Protein AF-A0A0B6ZAD1-F1 (afdb_monomer)

Foldseek 3Di:
DDDDPCVDCVVHVVNVVCCVVPVVVVVQCVLCVPDDQWDQDPPDDGTDGDGSVVVVVVVQPDDPPHDD

Mean predicted aligned error: 6.97 Å

Sequence (68 aa):
FEKLRLGNSVDYPEVAALVYCELCPAVERVVAHGMRDFEAGVHIFGKIKLSPWRVAEITAELGPYTRP

Nearest PDB structures (foldseek):
  3zl9-assembly1_B  TM=2.902E-01  e=6.415E+00  Schmallenberg virus
  3zl9-assembly1_D  TM=2.881E-01  e=8.496E+00  Schmallenberg virus
  3zl9-assembly1_A  TM=2.865E-01  e=9.114E+00  Schmallenberg virus

Organism: NCBI:txid1028688

Solvent-accessible surface area (backbone atoms only — not comparable to full-atom valu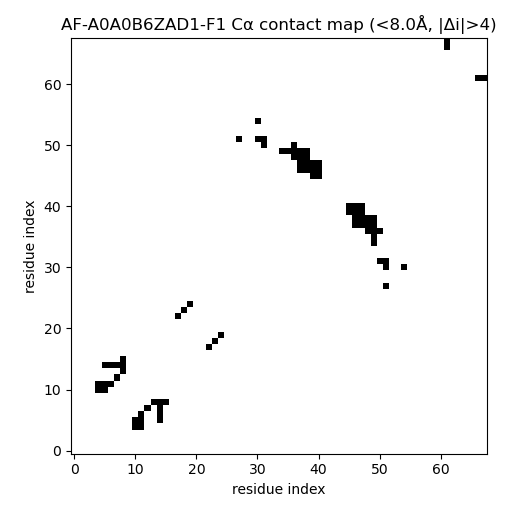es): 4365 Å² total; per-residue (Å²): 132,86,77,85,56,67,86,36,47,88,85,30,52,65,50,46,50,49,40,59,69,51,47,48,55,54,52,48,50,61,62,46,58,87,55,63,66,54,44,81,45,87,90,80,61,68,74,41,76,56,51,59,64,57,53,51,59,68,71,65,57,89,50,102,87,52,85,130

Structure (mmCIF, N/CA/C/O backbone):
data_AF-A0A0B6ZAD1-F1
#
_entry.id   AF-A0A0B6ZAD1-F1
#
loop_
_atom_site.group_PDB
_atom_site.id
_atom_site.type_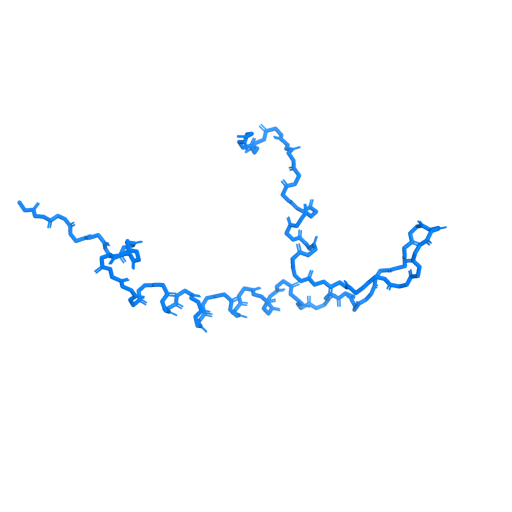symbol
_atom_site.label_atom_id
_atom_site.label_alt_id
_atom_site.label_comp_id
_atom_site.label_asym_id
_atom_site.label_entity_id
_atom_site.label_seq_id
_atom_site.pdbx_PDB_ins_code
_atom_site.Cartn_x
_atom_site.Cartn_y
_atom_site.Cartn_z
_atom_site.occupancy
_atom_site.B_iso_or_equiv
_atom_site.auth_seq_id
_atom_site.auth_comp_id
_atom_site.auth_asym_id
_atom_site.auth_atom_id
_atom_site.pdbx_PDB_model_num
ATOM 1 N N . PHE A 1 1 ? 23.559 -11.269 -20.602 1.00 52.47 1 PHE A N 1
ATOM 2 C CA . PHE A 1 1 ? 22.100 -11.139 -20.759 1.00 52.47 1 PHE A CA 1
ATOM 3 C C 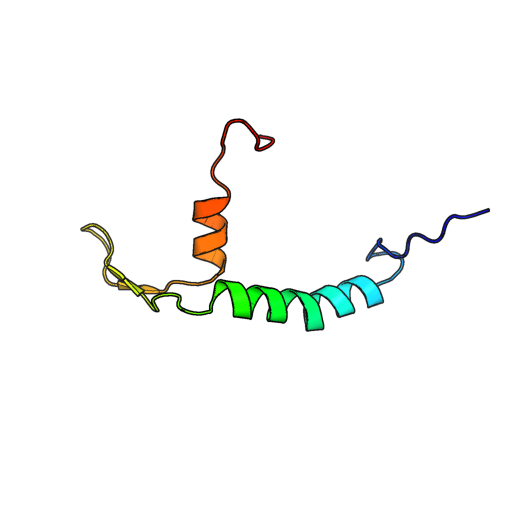. PHE A 1 1 ? 21.592 -10.207 -19.685 1.00 52.47 1 PHE A C 1
ATOM 5 O O . PHE A 1 1 ? 21.796 -10.485 -18.510 1.00 52.47 1 PHE A O 1
ATOM 12 N N . GLU A 1 2 ? 21.011 -9.084 -20.084 1.00 70.38 2 GLU A N 1
ATOM 13 C CA . GLU A 1 2 ? 20.395 -8.145 -19.155 1.00 70.38 2 GLU A CA 1
ATOM 14 C C . GLU A 1 2 ? 19.034 -8.711 -18.746 1.00 70.38 2 GLU A C 1
ATOM 16 O O . GLU A 1 2 ? 18.215 -9.069 -19.595 1.00 70.38 2 GLU A O 1
ATOM 21 N N . LYS A 1 3 ? 18.819 -8.907 -17.445 1.00 79.75 3 LYS A N 1
ATOM 22 C CA . LYS A 1 3 ? 17.544 -9.426 -16.955 1.00 79.75 3 LYS A CA 1
ATOM 23 C C . LYS A 1 3 ? 16.540 -8.279 -16.994 1.00 79.75 3 LYS A C 1
ATOM 25 O O . LYS A 1 3 ? 16.749 -7.283 -16.308 1.00 79.75 3 LYS A O 1
ATOM 30 N N . LEU A 1 4 ? 15.464 -8.426 -17.768 1.00 79.19 4 LEU A N 1
ATOM 31 C CA . LEU A 1 4 ? 14.363 -7.460 -17.792 1.00 79.19 4 LEU A CA 1
ATOM 32 C C . LEU A 1 4 ? 13.878 -7.192 -16.359 1.00 79.19 4 LEU A C 1
ATOM 34 O O . LEU A 1 4 ? 13.470 -8.113 -15.645 1.00 79.19 4 LEU A O 1
ATOM 38 N N . ARG A 1 5 ? 13.941 -5.928 -15.930 1.00 86.81 5 A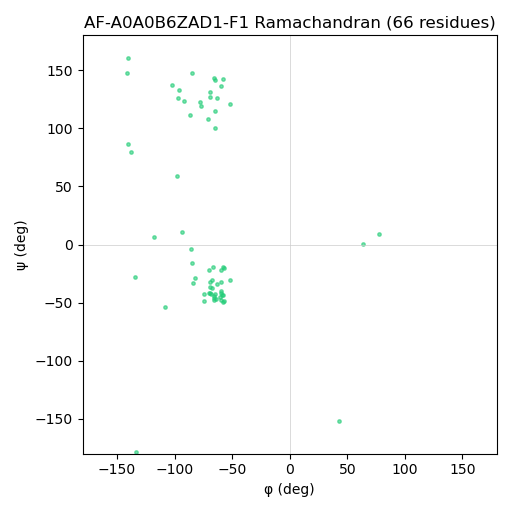RG A N 1
ATOM 39 C CA . ARG A 1 5 ? 13.519 -5.472 -14.599 1.00 86.81 5 ARG A CA 1
ATOM 40 C C . ARG A 1 5 ? 12.113 -4.884 -14.655 1.00 86.81 5 ARG A C 1
ATO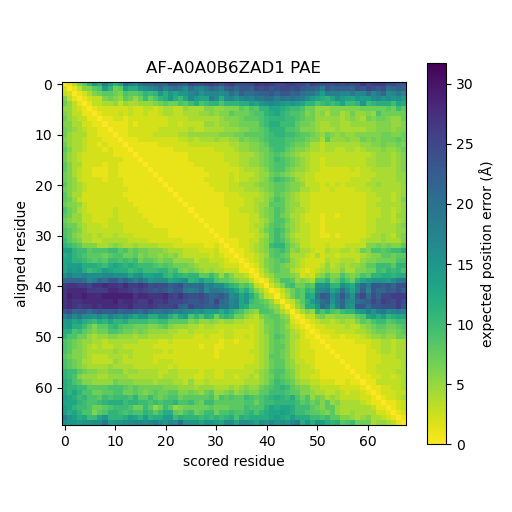M 42 O O . ARG A 1 5 ? 11.914 -3.742 -14.275 1.00 86.81 5 ARG A O 1
ATOM 49 N N . LEU A 1 6 ? 11.134 -5.675 -15.089 1.00 89.56 6 LEU A N 1
ATOM 50 C CA . LEU A 1 6 ? 9.748 -5.218 -15.303 1.00 89.56 6 LEU A CA 1
ATOM 51 C C . LEU A 1 6 ? 9.075 -4.612 -14.054 1.00 89.56 6 LEU A C 1
ATOM 53 O O . LEU A 1 6 ? 8.094 -3.893 -14.176 1.00 89.56 6 LEU A O 1
ATOM 57 N N . GLY A 1 7 ? 9.588 -4.901 -12.853 1.00 92.06 7 GLY A N 1
ATOM 58 C CA . GLY A 1 7 ? 9.119 -4.294 -11.603 1.00 92.06 7 GLY A CA 1
ATOM 59 C C . GLY A 1 7 ? 9.770 -2.952 -11.249 1.00 92.06 7 GLY A C 1
ATOM 60 O O . GLY A 1 7 ? 9.420 -2.369 -10.229 1.00 92.06 7 GLY A O 1
ATOM 61 N N . ASN A 1 8 ? 10.746 -2.475 -12.026 1.00 93.25 8 ASN A N 1
ATOM 62 C CA . ASN A 1 8 ? 11.364 -1.173 -11.806 1.00 93.25 8 ASN A CA 1
ATOM 63 C C . ASN A 1 8 ? 10.545 -0.096 -12.522 1.00 93.25 8 ASN A C 1
ATOM 65 O O . ASN A 1 8 ? 10.563 -0.022 -13.745 1.00 93.25 8 ASN A O 1
ATOM 69 N N . SER A 1 9 ? 9.880 0.769 -11.760 1.00 94.50 9 SER A N 1
ATOM 70 C CA . SER A 1 9 ? 9.084 1.876 -12.298 1.00 94.50 9 SER A CA 1
ATOM 71 C C . SER A 1 9 ? 9.900 2.956 -13.009 1.00 94.50 9 SER A C 1
ATOM 73 O O . SER A 1 9 ? 9.328 3.735 -13.762 1.00 94.50 9 SER A O 1
ATOM 75 N N . VAL A 1 10 ? 11.211 3.037 -12.758 1.00 93.38 10 VAL A N 1
ATOM 76 C CA . VAL A 1 10 ? 12.112 3.948 -13.482 1.00 93.38 10 VAL A CA 1
ATOM 77 C C . VAL A 1 10 ? 12.380 3.419 -14.888 1.00 93.38 10 VAL A C 1
ATOM 79 O O . VAL A 1 10 ? 12.352 4.187 -15.843 1.00 93.38 10 VAL A O 1
ATOM 82 N N . ASP A 1 11 ? 12.602 2.108 -15.008 1.00 92.38 11 ASP A N 1
ATOM 83 C CA . ASP A 1 11 ? 12.906 1.463 -16.289 1.00 92.38 11 ASP A CA 1
ATOM 84 C C . ASP A 1 11 ? 11.624 1.162 -17.098 1.00 92.38 11 ASP A C 1
ATOM 86 O O . ASP A 1 11 ? 11.667 1.140 -18.324 1.00 92.38 11 ASP A O 1
ATOM 90 N N . TYR A 1 12 ? 10.492 0.932 -16.415 1.00 92.06 12 TYR A N 1
ATOM 91 C CA . TYR A 1 12 ? 9.191 0.547 -16.985 1.00 92.06 12 TYR A CA 1
ATOM 92 C C . TYR A 1 12 ? 8.050 1.320 -16.303 1.00 92.06 12 TYR A C 1
ATOM 94 O O . TYR A 1 12 ? 7.393 0.787 -15.403 1.00 92.06 12 TYR A O 1
ATOM 102 N N . PRO A 1 13 ? 7.791 2.584 -16.676 1.00 94.81 13 PRO A N 1
ATOM 103 C CA . PRO A 1 13 ? 6.761 3.408 -16.037 1.00 94.81 13 PRO A CA 1
ATOM 104 C C . PRO A 1 13 ? 5.345 2.815 -16.142 1.00 94.81 13 PRO A C 1
ATOM 106 O O . PRO A 1 13 ? 4.488 3.110 -15.307 1.00 94.81 13 PRO A O 1
ATOM 109 N N . GLU A 1 14 ? 5.094 1.928 -17.106 1.00 95.50 14 GLU A N 1
ATOM 110 C CA . GLU A 1 14 ? 3.831 1.209 -17.271 1.00 95.50 14 GLU A CA 1
ATOM 111 C C . GLU A 1 14 ? 3.484 0.362 -16.043 1.00 95.50 14 GLU A C 1
ATOM 113 O O . GLU A 1 14 ? 2.307 0.232 -15.710 1.00 95.50 14 GLU A O 1
ATOM 118 N N . VAL A 1 15 ? 4.482 -0.171 -15.322 1.00 96.19 15 VAL A N 1
ATOM 119 C CA . VAL A 1 15 ? 4.226 -0.923 -14.084 1.00 96.19 15 VAL A CA 1
ATOM 120 C C . VAL A 1 15 ? 3.678 -0.012 -12.987 1.00 96.19 15 VAL A C 1
ATOM 122 O O . VAL A 1 15 ? 2.777 -0.406 -12.249 1.00 96.19 15 VAL A O 1
ATOM 125 N N . ALA A 1 16 ? 4.167 1.230 -12.905 1.00 96.06 16 ALA A N 1
ATOM 126 C CA . ALA A 1 16 ? 3.665 2.211 -11.950 1.00 96.06 16 ALA A CA 1
ATOM 127 C C . ALA A 1 16 ? 2.259 2.674 -12.329 1.00 96.06 16 ALA A C 1
ATOM 129 O O . ALA A 1 16 ? 1.398 2.757 -11.457 1.00 96.06 16 ALA A O 1
ATOM 130 N N . ALA A 1 17 ? 2.011 2.914 -13.620 1.00 97.50 17 ALA A N 1
ATOM 131 C CA . ALA A 1 17 ? 0.682 3.255 -14.117 1.00 97.50 17 ALA A CA 1
ATOM 132 C C . ALA A 1 17 ? -0.328 2.133 -13.831 1.00 97.50 17 ALA A C 1
ATOM 134 O O . ALA A 1 17 ? -1.408 2.40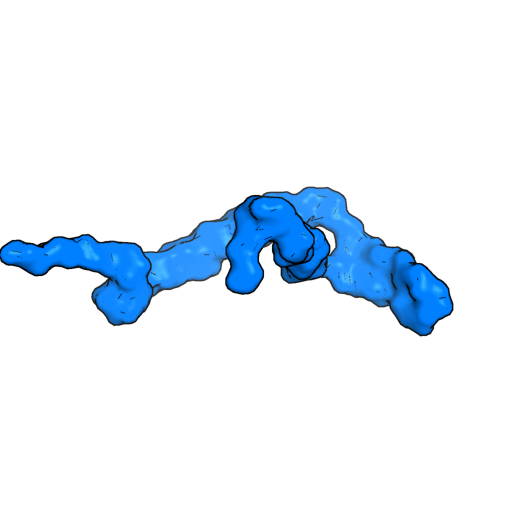6 -13.317 1.00 97.50 17 ALA A O 1
ATOM 135 N N . LEU A 1 18 ? 0.041 0.872 -14.078 1.00 97.88 18 LEU A N 1
ATOM 136 C CA . LEU A 1 18 ? -0.804 -0.284 -13.779 1.00 97.88 18 LEU A CA 1
ATOM 137 C C . LEU A 1 18 ? -1.148 -0.359 -12.285 1.00 97.88 18 LEU A C 1
ATOM 139 O O . LEU A 1 18 ? -2.311 -0.519 -11.917 1.00 97.88 18 LEU A O 1
ATOM 143 N N . VAL A 1 19 ? -0.147 -0.222 -11.411 1.00 97.75 19 VAL A N 1
ATOM 144 C CA . VAL A 1 19 ? -0.367 -0.258 -9.960 1.00 97.75 19 VAL A CA 1
ATOM 145 C C . VAL A 1 19 ? -1.236 0.915 -9.508 1.00 97.75 19 VAL A C 1
ATOM 147 O O . VAL A 1 19 ? -2.195 0.710 -8.770 1.00 97.75 19 VAL A O 1
ATOM 150 N N . TYR A 1 20 ? -0.935 2.131 -9.960 1.00 97.94 20 TYR A N 1
ATOM 151 C CA . TYR A 1 20 ? -1.636 3.337 -9.530 1.00 97.94 20 TYR A CA 1
ATOM 152 C C . TYR A 1 20 ? -3.081 3.404 -10.036 1.00 97.94 20 TYR A C 1
ATOM 154 O O . TYR A 1 20 ? -3.966 3.780 -9.272 1.00 97.94 20 TYR A O 1
ATOM 162 N N . CYS A 1 21 ? -3.335 3.034 -11.292 1.00 98.25 21 CYS A N 1
ATOM 163 C CA . CYS A 1 21 ? -4.660 3.147 -11.903 1.00 98.25 21 CYS A CA 1
ATOM 164 C C . CYS A 1 21 ? -5.577 1.964 -11.579 1.00 98.25 21 CYS A C 1
ATOM 166 O O . CYS A 1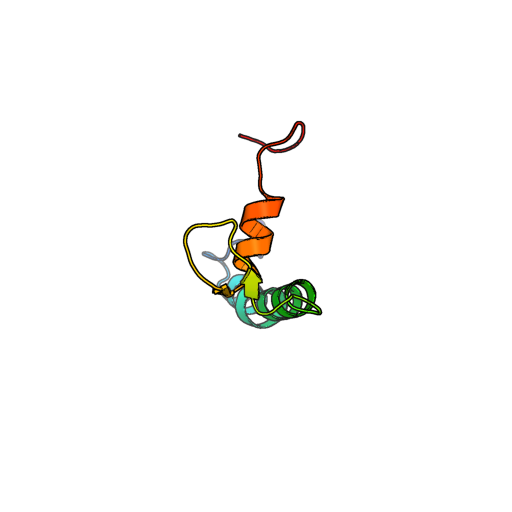 21 ? -6.781 2.162 -11.445 1.00 98.25 21 CYS A O 1
ATOM 168 N N . GLU A 1 22 ? -5.037 0.750 -11.433 1.00 98.31 22 GLU A N 1
ATOM 169 C CA . GLU A 1 22 ? -5.860 -0.456 -11.270 1.00 98.31 22 GLU A CA 1
ATOM 170 C C . GLU A 1 22 ? -5.793 -1.012 -9.845 1.00 98.31 22 GLU A C 1
ATOM 172 O O . GLU A 1 22 ? -6.820 -1.201 -9.184 1.00 98.31 22 GLU A O 1
ATOM 177 N N . LEU A 1 23 ? -4.580 -1.260 -9.340 1.00 98.12 23 LEU A N 1
ATOM 178 C CA . LEU A 1 23 ? -4.397 -1.954 -8.065 1.00 98.12 23 LEU A CA 1
ATOM 179 C C . LEU A 1 23 ? -4.732 -1.062 -6.866 1.00 98.12 23 LEU A C 1
ATOM 181 O O . LEU A 1 23 ? -5.483 -1.492 -5.990 1.00 98.12 23 LEU A O 1
ATOM 185 N N . CYS A 1 24 ? -4.210 0.168 -6.821 1.00 97.81 24 CYS A N 1
ATOM 186 C CA . CYS A 1 24 ? -4.454 1.089 -5.710 1.00 97.81 24 CYS A CA 1
ATOM 187 C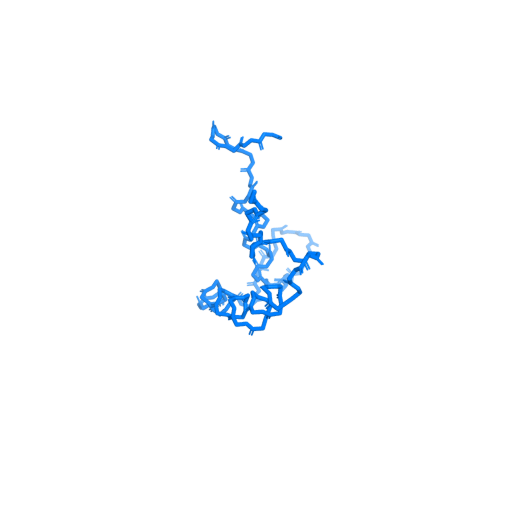 C . CYS A 1 24 ? -5.960 1.338 -5.495 1.00 97.81 24 CYS A C 1
ATOM 189 O O . CYS A 1 24 ?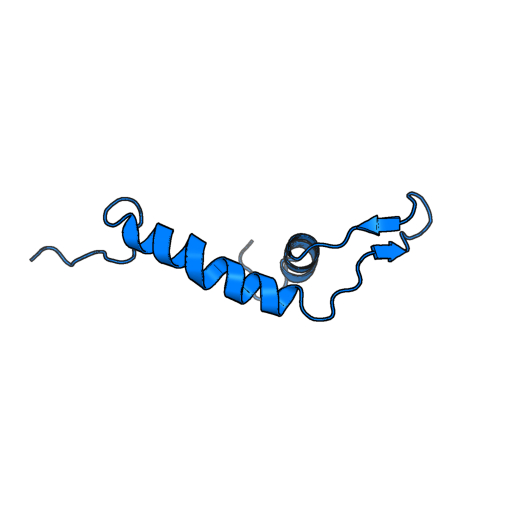 -6.419 1.118 -4.373 1.00 97.81 24 CYS A O 1
ATOM 191 N N . PRO A 1 25 ? -6.775 1.660 -6.522 1.00 98.19 25 PRO A N 1
ATOM 192 C CA . PRO A 1 25 ? -8.215 1.847 -6.340 1.00 98.19 25 PRO A CA 1
ATOM 193 C C . PRO A 1 25 ? -8.959 0.557 -5.979 1.00 98.19 25 PRO A C 1
ATOM 195 O O . PRO A 1 25 ? -9.984 0.596 -5.297 1.00 98.19 25 PRO A O 1
ATOM 198 N N . ALA A 1 26 ? -8.493 -0.609 -6.437 1.00 98.19 26 ALA A N 1
ATOM 199 C CA . ALA A 1 26 ? -9.078 -1.886 -6.034 1.00 98.19 26 ALA A CA 1
ATOM 200 C C . ALA A 1 26 ? -8.858 -2.157 -4.537 1.00 98.19 26 ALA A C 1
ATOM 202 O O . ALA A 1 26 ? -9.814 -2.476 -3.830 1.00 98.19 26 ALA A O 1
ATOM 203 N N . VAL A 1 27 ? -7.631 -1.973 -4.044 1.00 97.69 27 VAL A N 1
ATOM 204 C CA . VAL A 1 27 ? -7.298 -2.137 -2.622 1.00 97.69 27 VAL A CA 1
ATOM 205 C C . VAL A 1 27 ? -7.996 -1.079 -1.772 1.00 97.69 27 VAL A C 1
ATOM 207 O O . VAL A 1 27 ? -8.587 -1.421 -0.751 1.00 97.69 27 VAL A O 1
ATOM 210 N N . GLU A 1 28 ? -8.002 0.183 -2.205 1.00 96.62 28 GLU A N 1
ATOM 211 C CA . GLU A 1 28 ? -8.675 1.272 -1.494 1.00 96.62 28 GLU A CA 1
ATOM 212 C C . GLU A 1 28 ? -10.166 0.983 -1.317 1.00 96.62 28 GLU A C 1
ATOM 214 O O . GLU A 1 28 ? -10.685 1.139 -0.216 1.00 96.62 28 GLU A O 1
ATOM 219 N N . ARG A 1 29 ? -10.845 0.476 -2.356 1.00 96.50 29 ARG A N 1
ATOM 220 C CA . ARG A 1 29 ? -12.252 0.061 -2.256 1.00 96.50 29 ARG A CA 1
ATOM 221 C C . ARG A 1 29 ? -12.465 -1.037 -1.223 1.00 96.50 29 ARG A C 1
ATOM 223 O O . ARG A 1 29 ? -13.444 -0.970 -0.490 1.00 96.50 29 ARG A O 1
ATOM 230 N N . VAL A 1 30 ? -11.578 -2.031 -1.157 1.00 96.62 30 VAL A N 1
ATOM 231 C CA . VAL A 1 30 ? -11.673 -3.112 -0.163 1.00 96.62 30 VAL A CA 1
ATOM 232 C C . VAL A 1 30 ? -11.468 -2.569 1.247 1.00 96.62 30 VAL A C 1
ATOM 234 O O . VAL A 1 30 ? -12.255 -2.888 2.132 1.00 96.62 30 VAL A O 1
ATOM 237 N N . VAL A 1 31 ? -10.455 -1.725 1.455 1.00 94.94 31 VAL A N 1
ATOM 238 C CA . VAL A 1 31 ? -10.178 -1.127 2.769 1.00 94.94 31 VAL A CA 1
ATOM 239 C C . VAL A 1 31 ? -11.318 -0.206 3.196 1.00 94.94 31 VAL A C 1
ATOM 241 O O . VAL A 1 31 ? -11.743 -0.270 4.342 1.00 94.94 31 VAL A O 1
ATOM 244 N N . ALA A 1 32 ? -11.844 0.606 2.276 1.00 94.44 32 ALA A N 1
ATOM 245 C CA . ALA A 1 32 ? -12.949 1.532 2.515 1.00 94.44 32 ALA A CA 1
ATOM 246 C C . ALA A 1 32 ? -14.299 0.836 2.738 1.00 94.44 32 ALA A C 1
ATOM 248 O O . ALA A 1 32 ? -15.216 1.429 3.312 1.00 94.44 32 ALA A O 1
ATOM 249 N N . HIS A 1 33 ? -14.454 -0.407 2.280 1.00 95.19 33 HIS A N 1
ATOM 250 C CA . HIS A 1 33 ? -15.727 -1.107 2.329 1.00 95.19 33 HIS A CA 1
ATOM 251 C C . HIS A 1 33 ? -16.169 -1.365 3.776 1.00 95.19 33 HIS A C 1
ATOM 253 O O . HIS A 1 33 ? -15.552 -2.130 4.514 1.00 95.19 33 HIS A O 1
ATOM 259 N N . GLY A 1 34 ? -17.280 -0.741 4.178 1.00 87.31 34 GLY A N 1
ATOM 260 C CA . GLY A 1 34 ? -17.821 -0.856 5.535 1.00 87.31 34 GLY A CA 1
ATOM 261 C C . GLY A 1 34 ? -17.091 -0.009 6.582 1.00 87.31 34 GLY A C 1
ATOM 262 O O . GLY A 1 34 ? -17.376 -0.146 7.773 1.00 87.31 34 GLY A O 1
ATOM 263 N N . MET A 1 35 ? -16.178 0.879 6.169 1.00 91.31 35 MET A N 1
ATOM 264 C CA . MET A 1 35 ? -15.588 1.856 7.080 1.00 91.31 35 MET A CA 1
ATOM 265 C C . MET A 1 35 ? -16.649 2.837 7.583 1.00 91.31 35 MET A C 1
ATOM 267 O O . MET A 1 35 ? -17.517 3.287 6.837 1.00 91.31 35 MET A O 1
ATOM 271 N N . ARG A 1 36 ? -16.554 3.206 8.864 1.00 88.88 36 ARG A N 1
ATOM 272 C CA . ARG A 1 36 ? -17.314 4.337 9.411 1.00 88.88 36 ARG A CA 1
ATOM 273 C C . ARG A 1 36 ? -16.813 5.625 8.754 1.00 88.88 36 ARG A C 1
ATOM 275 O O . ARG A 1 36 ? -15.609 5.779 8.585 1.00 88.88 36 ARG A O 1
ATOM 282 N N . ASP A 1 37 ? -17.701 6.575 8.478 1.00 85.12 37 ASP A N 1
ATOM 283 C CA . ASP A 1 37 ? -17.294 7.875 7.917 1.00 85.12 37 ASP A CA 1
ATOM 284 C C . ASP A 1 37 ? -16.518 8.731 8.926 1.00 85.12 37 ASP A C 1
ATOM 286 O O . ASP A 1 37 ? -15.631 9.507 8.562 1.00 85.12 37 ASP A O 1
ATOM 290 N N . PHE A 1 38 ? -16.857 8.593 10.211 1.00 84.44 38 PHE A N 1
ATOM 291 C CA . PHE A 1 38 ? -16.261 9.361 11.294 1.00 84.44 38 PHE A CA 1
ATOM 292 C C . PHE A 1 38 ? -16.042 8.505 12.536 1.00 84.44 38 PHE A C 1
ATOM 294 O O . PHE A 1 38 ? -16.851 7.634 12.865 1.00 84.44 38 PHE A O 1
ATOM 301 N N . GLU A 1 39 ? -14.987 8.824 13.274 1.00 81.44 39 GLU A N 1
ATOM 302 C CA . GLU A 1 39 ? -14.785 8.353 14.636 1.00 81.44 39 GLU A CA 1
ATOM 303 C C . GLU A 1 39 ? -15.132 9.465 15.629 1.00 81.44 39 GLU A C 1
ATOM 305 O O . GLU A 1 39 ? -14.804 10.639 15.424 1.00 81.44 39 GLU A O 1
ATOM 310 N N . ALA A 1 40 ? -15.837 9.094 16.700 1.00 69.12 40 ALA A N 1
ATOM 311 C CA . ALA A 1 40 ? -16.043 9.982 17.832 1.00 69.12 40 ALA A CA 1
ATOM 312 C C . ALA A 1 40 ? -14.702 10.113 18.559 1.00 69.12 40 ALA A C 1
ATOM 314 O O . ALA A 1 40 ? -14.232 9.151 19.167 1.00 69.12 40 ALA A O 1
ATOM 315 N N . GLY A 1 41 ? -14.067 11.281 18.449 1.00 62.19 41 GLY A N 1
ATOM 316 C CA . GLY A 1 41 ? -12.798 11.532 19.111 1.00 62.19 41 GLY A CA 1
ATOM 317 C C . GLY A 1 41 ? -12.946 11.368 20.622 1.00 62.19 41 GLY A C 1
ATOM 318 O O . GLY A 1 41 ? -13.910 11.848 21.222 1.00 62.19 41 GLY A O 1
ATOM 319 N N . VAL A 1 42 ? -11.977 10.706 21.252 1.00 58.06 42 VAL A N 1
ATOM 320 C CA . VAL A 1 42 ? -11.865 10.682 22.710 1.00 58.06 42 VAL A CA 1
ATOM 321 C C . VAL A 1 42 ? -11.569 12.117 23.177 1.00 58.06 42 VAL A C 1
ATOM 323 O O . VAL A 1 42 ? -10.458 12.622 23.075 1.00 58.06 42 VAL A O 1
ATOM 326 N N . HIS A 1 43 ? -12.624 12.787 23.638 1.00 51.09 43 HIS A N 1
ATOM 327 C CA . HIS A 1 43 ? -12.666 13.915 24.574 1.00 51.09 43 HIS A CA 1
ATOM 328 C C . HIS A 1 43 ? -12.031 15.282 24.234 1.00 51.09 43 HIS A C 1
ATOM 330 O O . HIS A 1 43 ? -12.173 16.170 25.071 1.00 51.09 43 HIS A O 1
ATOM 336 N N . ILE A 1 44 ? -11.412 15.542 23.068 1.00 58.28 44 ILE A N 1
ATOM 337 C CA . ILE A 1 44 ? -10.822 16.891 22.817 1.00 58.28 44 ILE A CA 1
ATOM 338 C C . ILE A 1 44 ? -11.132 17.511 21.434 1.00 58.28 44 ILE A C 1
ATOM 340 O O . ILE A 1 44 ? -11.254 18.730 21.343 1.00 58.28 44 ILE A O 1
ATOM 344 N N . PHE A 1 45 ? -11.365 16.733 20.367 1.00 59.19 45 PHE A N 1
ATOM 345 C CA . PHE A 1 45 ? -11.587 17.288 19.016 1.00 59.19 45 PHE A CA 1
ATOM 346 C C . PHE A 1 45 ? -12.689 16.557 18.229 1.00 59.19 45 PHE A C 1
ATOM 348 O O . PHE A 1 45 ? -12.393 15.662 17.449 1.00 59.19 45 PHE A O 1
ATOM 355 N N . GLY A 1 46 ? -13.953 16.964 18.401 1.00 68.31 46 GLY A N 1
ATOM 356 C CA . GLY A 1 46 ? -15.059 16.725 17.452 1.00 68.31 46 GLY A CA 1
ATOM 357 C C . GLY A 1 46 ? -15.186 15.333 16.792 1.00 68.31 46 GLY A C 1
ATOM 358 O O . GLY A 1 46 ? -14.846 14.298 17.362 1.00 68.31 46 GLY A O 1
ATOM 359 N N . LYS A 1 47 ? -15.760 15.313 15.578 1.00 74.06 47 LYS A N 1
ATOM 360 C CA . LYS A 1 47 ? -15.829 14.130 14.700 1.00 74.06 47 LYS A CA 1
ATOM 361 C C . LYS A 1 47 ? -14.617 14.138 13.767 1.00 74.06 47 LYS A C 1
ATOM 363 O O . LYS A 1 47 ? -14.446 15.101 13.022 1.00 74.06 47 LYS A O 1
ATOM 368 N N . ILE A 1 48 ? -13.818 13.073 13.766 1.00 80.88 48 ILE A N 1
ATOM 369 C CA . ILE A 1 48 ? -12.660 12.932 12.867 1.00 80.88 48 ILE A CA 1
ATOM 370 C C . ILE A 1 48 ? -13.084 12.098 11.662 1.00 80.88 48 ILE A C 1
ATOM 372 O O . ILE A 1 48 ? -13.607 11.001 11.845 1.00 80.88 48 ILE A O 1
ATOM 376 N N . LYS A 1 49 ? -12.881 12.609 10.439 1.00 84.31 49 LYS A N 1
ATOM 377 C CA . LYS A 1 49 ? -13.178 11.860 9.210 1.00 84.31 49 LYS A CA 1
ATOM 378 C C . LYS A 1 49 ? -12.191 10.705 9.071 1.00 84.31 49 LYS A C 1
ATOM 380 O O . LYS A 1 49 ? -10.982 10.929 9.099 1.00 84.31 49 LYS A O 1
ATOM 385 N N . LEU A 1 50 ? -12.704 9.492 8.901 1.00 88.19 50 LEU A N 1
ATOM 386 C CA . LEU A 1 50 ? -11.873 8.323 8.648 1.00 88.19 50 LEU A CA 1
ATOM 387 C C . LEU A 1 50 ? -11.564 8.207 7.155 1.00 88.19 50 LEU A C 1
ATOM 389 O O . LEU A 1 50 ? -12.356 8.581 6.290 1.00 88.19 50 LEU A O 1
ATOM 393 N N . SER A 1 51 ? -10.383 7.686 6.861 1.00 92.50 51 SER A N 1
ATOM 394 C CA . SER A 1 51 ? -9.925 7.377 5.512 1.00 92.50 51 SER A CA 1
ATOM 395 C C . SER A 1 51 ? -9.154 6.058 5.536 1.00 92.50 51 SER A C 1
ATOM 397 O O . SER A 1 51 ? -8.660 5.672 6.600 1.00 92.50 51 SER A O 1
ATOM 399 N N . PRO A 1 52 ? -8.988 5.377 4.392 1.00 94.12 52 PRO A N 1
ATOM 400 C CA . PRO A 1 52 ? -8.131 4.194 4.297 1.00 94.12 52 PRO A CA 1
ATOM 401 C C . PRO A 1 52 ? -6.715 4.427 4.849 1.00 94.12 52 PRO A C 1
ATOM 403 O O . PRO A 1 52 ? -6.123 3.529 5.443 1.00 94.12 52 PRO A O 1
ATOM 406 N N . TRP A 1 53 ? -6.207 5.662 4.756 1.00 93.06 53 TRP A N 1
ATOM 407 C CA . TRP A 1 53 ? -4.942 6.062 5.374 1.00 93.06 53 TRP A CA 1
ATOM 408 C C . TRP A 1 53 ? -4.942 5.893 6.898 1.00 93.06 53 TRP A C 1
ATOM 410 O O . TRP A 1 53 ? -3.976 5.391 7.461 1.00 93.06 53 TRP A O 1
ATOM 420 N N . ARG A 1 54 ? -6.048 6.219 7.578 1.00 90.31 54 ARG A N 1
ATOM 421 C CA . ARG A 1 54 ? -6.162 6.029 9.030 1.00 90.31 54 ARG A CA 1
ATOM 422 C C . ARG A 1 54 ? -6.064 4.555 9.435 1.00 90.31 54 ARG A C 1
ATOM 424 O O . ARG A 1 54 ? -5.515 4.246 10.486 1.00 90.31 54 ARG A O 1
ATOM 431 N N . VAL A 1 55 ? -6.568 3.641 8.602 1.00 91.38 55 VAL A N 1
ATOM 432 C CA . VAL A 1 55 ? -6.411 2.191 8.814 1.00 91.38 55 VAL A CA 1
ATOM 433 C C . VAL A 1 55 ? -4.951 1.781 8.635 1.00 91.38 55 VAL A C 1
ATOM 435 O O . VAL A 1 55 ? -4.432 1.020 9.450 1.00 91.38 55 VAL A O 1
ATOM 438 N N . ALA A 1 56 ? -4.271 2.307 7.613 1.00 92.69 56 ALA A N 1
ATOM 439 C CA . ALA A 1 56 ? -2.845 2.062 7.409 1.00 92.69 56 ALA A CA 1
ATOM 440 C C . ALA A 1 56 ? -2.007 2.529 8.613 1.00 92.69 56 ALA A C 1
ATOM 442 O O . ALA A 1 56 ? -1.163 1.777 9.082 1.00 92.69 56 ALA A O 1
ATOM 443 N N . GLU A 1 57 ? -2.291 3.713 9.168 1.00 90.44 57 GLU A N 1
ATOM 444 C CA . GLU A 1 57 ? -1.614 4.222 10.371 1.00 90.44 57 GLU A CA 1
ATOM 445 C C . GLU A 1 57 ? -1.760 3.279 11.571 1.00 90.44 57 GLU A C 1
ATOM 447 O O . GLU A 1 57 ? -0.770 2.939 12.208 1.00 90.44 57 GLU A O 1
ATOM 452 N N . ILE A 1 58 ? -2.988 2.840 11.865 1.00 88.50 58 ILE A N 1
ATOM 453 C CA . ILE A 1 58 ? -3.279 1.996 13.035 1.00 88.50 58 ILE A CA 1
ATOM 454 C C . ILE A 1 58 ? -2.676 0.593 12.874 1.00 88.50 58 ILE A C 1
ATOM 456 O O . ILE A 1 58 ? -2.224 -0.016 13.837 1.00 88.50 58 ILE A O 1
ATOM 460 N N . THR A 1 59 ? -2.678 0.052 11.656 1.00 90.25 59 THR A N 1
ATOM 461 C CA . THR A 1 59 ? -2.220 -1.325 11.395 1.00 90.25 59 THR A CA 1
ATOM 462 C C . THR A 1 59 ? -0.709 -1.446 11.203 1.00 90.25 59 THR A C 1
ATOM 464 O O . THR A 1 59 ? -0.181 -2.553 11.293 1.00 90.25 59 THR A O 1
ATOM 467 N N . ALA A 1 60 ? -0.011 -0.334 10.958 1.00 91.00 60 ALA A N 1
ATOM 468 C CA . ALA A 1 60 ? 1.437 -0.291 10.765 1.00 91.00 60 ALA A CA 1
ATOM 469 C C . ALA A 1 60 ? 2.229 -0.002 12.055 1.00 91.00 60 ALA A C 1
ATOM 471 O O . ALA A 1 60 ? 3.431 0.260 11.986 1.00 91.00 60 ALA A O 1
ATOM 472 N N . GLU A 1 61 ? 1.585 -0.037 13.227 1.00 88.75 61 GLU A N 1
ATOM 473 C CA . GLU A 1 61 ? 2.276 0.085 14.513 1.00 88.75 61 GLU A CA 1
ATOM 474 C C . GLU A 1 61 ? 3.346 -1.009 14.684 1.00 88.75 61 GLU A C 1
ATOM 476 O O . GLU A 1 61 ? 3.174 -2.159 14.270 1.00 88.75 61 GLU A O 1
ATOM 481 N N . LEU A 1 62 ? 4.475 -0.643 15.302 1.00 92.00 62 LEU A N 1
ATOM 482 C CA . LEU A 1 62 ? 5.592 -1.563 15.504 1.00 92.00 62 LEU A CA 1
ATOM 483 C C . LEU A 1 62 ? 5.180 -2.734 16.408 1.00 92.00 62 LEU A C 1
ATOM 485 O O . LEU A 1 62 ? 4.749 -2.547 17.545 1.00 92.00 62 LEU A O 1
ATOM 489 N N . GLY A 1 63 ? 5.393 -3.951 15.920 1.00 88.56 63 GLY A N 1
ATOM 490 C CA . GLY A 1 63 ? 5.209 -5.200 16.646 1.00 88.56 63 GLY A CA 1
ATOM 491 C C . GLY A 1 63 ? 6.391 -6.164 16.479 1.00 88.56 63 GLY A C 1
ATOM 492 O O . GLY A 1 63 ? 7.359 -5.865 15.780 1.00 88.56 63 GLY A O 1
ATOM 493 N N . PRO A 1 64 ? 6.323 -7.368 17.079 1.00 91.00 64 PRO A N 1
ATOM 494 C CA . PRO A 1 64 ? 7.428 -8.338 17.086 1.00 91.00 64 PRO A CA 1
ATOM 495 C C . PRO A 1 64 ? 7.943 -8.771 15.702 1.00 91.00 64 PRO A C 1
ATOM 497 O O . PRO A 1 64 ? 9.059 -9.274 15.596 1.00 91.00 64 PRO A O 1
ATOM 500 N N . TYR A 1 65 ? 7.137 -8.593 14.649 1.00 88.94 65 TYR A N 1
ATOM 501 C CA . TYR A 1 65 ? 7.439 -9.025 13.278 1.00 88.94 65 TYR A CA 1
ATOM 502 C C . TYR A 1 65 ? 7.531 -7.877 12.268 1.00 88.94 65 TYR A C 1
ATOM 504 O O . TYR A 1 65 ? 7.665 -8.122 11.069 1.00 88.94 65 TYR A O 1
ATOM 512 N N . THR A 1 66 ? 7.469 -6.626 12.721 1.00 87.50 66 THR A N 1
ATOM 513 C CA . THR A 1 66 ? 7.665 -5.458 11.855 1.00 87.50 66 THR A CA 1
ATOM 514 C C . THR A 1 66 ? 9.110 -4.994 11.955 1.00 87.50 66 THR A C 1
ATOM 516 O O . THR A 1 66 ? 9.651 -4.875 13.056 1.00 87.50 66 THR A O 1
ATOM 519 N N . ARG A 1 67 ? 9.750 -4.727 10.813 1.00 82.38 67 ARG A N 1
ATOM 520 C CA . ARG A 1 67 ? 11.097 -4.148 10.800 1.00 82.38 67 ARG A CA 1
ATOM 521 C C . ARG A 1 67 ? 11.023 -2.695 11.313 1.00 82.38 67 ARG A C 1
ATOM 523 O O . ARG A 1 67 ? 10.151 -1.978 10.826 1.00 82.38 67 ARG A O 1
ATOM 530 N N . PRO A 1 68 ? 11.890 -2.292 12.261 1.00 73.31 68 PRO A N 1
ATOM 531 C CA . PRO A 1 68 ? 11.980 -0.910 12.727 1.00 73.31 68 PRO A CA 1
ATOM 532 C C . PRO A 1 68 ? 12.541 0.038 11.660 1.00 73.31 68 PRO A C 1
ATOM 534 O O . PRO A 1 68 ? 13.265 -0.440 10.751 1.00 73.31 68 PRO A O 1
#

Radius of gyration: 17.92 Å; Cα contacts (8 Å, |Δi|>4): 41; chains: 1; bounding box: 40×28×45 Å

InterPro domains:
  IPR004012 RUN domain [PS50826] (14-68)
  IPR037213 RUN domain superfamily [G3DSA:1.20.58.900] (1-68)

pLDDT: mean 87.19, std 11.91, range [51.09, 98.31]

Secondary structure (DSSP, 8-state):
-PPP-TT-TTT-HHHHHHIIIIIHHHHHHHHHTT--SEEE-SSSS-EEEP-HHHHHHHHTS--TTS--